Protein AF-A0AA88I500-F1 (afdb_monomer_lite)

pLDDT: mean 86.27, std 16.3, range [34.97, 98.38]

Radius of gyration: 19.53 Å; chains: 1; bounding box: 35×39×51 Å

Structure (mmCIF, N/CA/C/O backbone):
data_AF-A0AA88I500-F1
#
_entry.id   AF-A0AA88I500-F1
#
loop_
_atom_site.group_PDB
_atom_site.id
_atom_site.type_symbol
_atom_site.label_atom_id
_atom_site.label_alt_id
_atom_site.label_comp_id
_atom_site.label_asym_id
_atom_site.label_entity_id
_atom_site.label_seq_id
_atom_site.pdbx_PDB_ins_code
_atom_site.Cartn_x
_atom_site.Cartn_y
_atom_site.Cartn_z
_atom_site.occupancy
_atom_site.B_iso_or_equiv
_atom_site.auth_seq_id
_atom_site.auth_comp_id
_atom_site.auth_asym_id
_atom_site.auth_atom_id
_atom_site.pdbx_PDB_model_num
ATOM 1 N N . MET A 1 1 ? 19.801 26.026 -28.082 1.00 36.06 1 MET A N 1
ATOM 2 C CA . MET A 1 1 ? 18.566 26.029 -27.271 1.00 36.06 1 MET A CA 1
ATOM 3 C C . MET A 1 1 ? 18.075 24.588 -27.275 1.00 36.06 1 MET A C 1
ATOM 5 O O . MET A 1 1 ? 17.784 24.090 -28.353 1.00 36.06 1 MET A O 1
ATOM 9 N N . ASN A 1 2 ? 18.227 23.860 -26.164 1.00 34.97 2 ASN A N 1
ATOM 10 C CA . ASN A 1 2 ? 18.162 22.393 -26.150 1.00 34.97 2 ASN A CA 1
ATOM 11 C C . ASN A 1 2 ? 16.725 21.914 -25.886 1.00 34.97 2 ASN A C 1
ATOM 13 O O . ASN A 1 2 ? 16.138 22.292 -24.880 1.00 34.97 2 ASN A O 1
ATOM 17 N N . ALA A 1 3 ? 16.169 21.104 -26.787 1.00 40.06 3 ALA A N 1
ATOM 18 C CA . ALA A 1 3 ? 14.770 20.669 -26.795 1.00 40.06 3 ALA A CA 1
ATOM 19 C C . ALA A 1 3 ? 14.523 19.393 -25.959 1.00 40.06 3 ALA A C 1
ATOM 21 O O . ALA A 1 3 ? 13.784 18.509 -26.381 1.00 40.06 3 ALA A O 1
ATOM 22 N N . TYR A 1 4 ? 15.147 19.286 -24.779 1.00 43.88 4 TYR A N 1
ATOM 23 C CA . TYR A 1 4 ? 14.970 18.145 -23.861 1.00 43.88 4 TYR A CA 1
ATOM 24 C C . TYR A 1 4 ? 14.335 18.532 -22.518 1.00 43.88 4 TYR A C 1
ATOM 26 O O . TYR A 1 4 ? 14.474 17.813 -21.536 1.00 43.88 4 TYR A O 1
ATOM 34 N N . GLU A 1 5 ? 13.600 19.641 -22.469 1.00 41.84 5 GLU A N 1
ATOM 35 C CA . GLU A 1 5 ? 12.657 19.925 -21.380 1.00 41.84 5 GLU A CA 1
ATOM 36 C C . GLU A 1 5 ? 11.236 19.559 -21.830 1.00 41.84 5 GLU A C 1
ATOM 38 O O . GLU A 1 5 ? 10.327 20.383 -21.848 1.00 41.84 5 GLU A O 1
ATOM 43 N N . LEU A 1 6 ? 11.031 18.304 -22.240 1.00 44.47 6 LEU A N 1
ATOM 44 C CA . LEU A 1 6 ? 9.682 17.750 -22.257 1.00 44.47 6 LEU A CA 1
ATOM 45 C C . LEU A 1 6 ? 9.357 17.404 -20.810 1.00 44.47 6 LEU A C 1
ATOM 47 O O . LEU A 1 6 ? 9.851 16.417 -20.268 1.00 44.47 6 LEU A O 1
ATOM 51 N N . SER A 1 7 ? 8.567 18.278 -20.188 1.00 48.03 7 SER A N 1
ATOM 52 C CA . SER A 1 7 ? 7.913 18.086 -18.901 1.00 48.03 7 SER A CA 1
ATOM 53 C C . SER A 1 7 ? 7.205 16.734 -18.891 1.00 48.03 7 SER A C 1
ATOM 55 O O . SER A 1 7 ? 6.057 16.611 -19.325 1.00 48.03 7 SER A O 1
ATOM 57 N N . THR A 1 8 ? 7.904 15.699 -18.439 1.00 48.00 8 THR A N 1
ATOM 58 C CA . THR A 1 8 ? 7.305 14.402 -18.155 1.00 48.00 8 THR A CA 1
ATOM 59 C C . THR A 1 8 ? 6.214 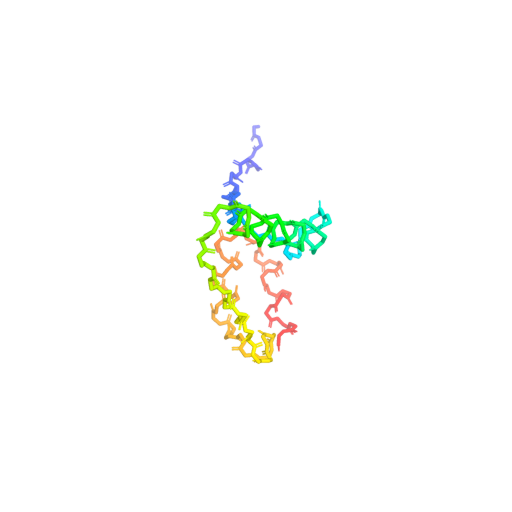14.675 -17.125 1.00 48.00 8 THR A C 1
ATOM 61 O O . THR A 1 8 ? 6.525 15.309 -16.110 1.00 48.00 8 THR A O 1
ATOM 64 N N . PRO A 1 9 ? 4.945 14.295 -17.351 1.00 47.34 9 PRO A N 1
ATOM 65 C CA . PRO A 1 9 ? 3.945 14.431 -16.308 1.00 47.34 9 PRO A CA 1
ATOM 66 C C . PRO A 1 9 ? 4.441 13.619 -15.110 1.00 47.34 9 PRO A C 1
ATOM 68 O O . PRO A 1 9 ? 4.485 12.391 -15.142 1.00 47.34 9 PRO A O 1
ATOM 71 N N . GLN A 1 10 ? 4.889 14.315 -14.065 1.00 55.66 10 GLN A N 1
ATOM 72 C CA . GLN A 1 10 ? 5.202 13.704 -12.785 1.00 55.66 10 GLN A CA 1
ATOM 73 C C . GLN A 1 10 ? 3.870 13.256 -12.209 1.00 55.66 10 GLN A C 1
ATOM 75 O O . GLN A 1 10 ? 3.162 14.028 -11.568 1.00 55.66 10 GLN A O 1
ATOM 80 N N . ILE A 1 11 ? 3.486 12.019 -12.517 1.00 64.75 11 ILE A N 1
ATOM 81 C CA . ILE A 1 11 ? 2.309 11.416 -11.915 1.00 64.75 11 ILE A CA 1
ATOM 82 C C . ILE A 1 11 ? 2.580 11.344 -10.425 1.00 64.75 11 ILE A C 1
ATOM 84 O O . ILE A 1 11 ? 3.473 10.631 -9.957 1.00 64.75 11 ILE A O 1
ATOM 88 N N . GLU A 1 12 ? 1.793 12.108 -9.684 1.00 75.38 12 GLU A N 1
ATOM 89 C CA . GLU A 1 12 ? 1.838 12.072 -8.244 1.00 75.38 12 GLU A CA 1
ATOM 90 C C . GLU A 1 12 ? 1.153 10.783 -7.791 1.00 75.38 12 GLU A C 1
ATOM 92 O O . GLU A 1 12 ? -0.045 10.567 -7.995 1.00 75.38 12 GLU A O 1
ATOM 97 N N . LEU A 1 13 ? 1.934 9.881 -7.196 1.00 83.12 13 LEU A N 1
ATOM 98 C CA . LEU A 1 13 ? 1.365 8.748 -6.481 1.00 83.12 13 LEU A CA 1
ATOM 99 C C . LEU A 1 13 ? 0.390 9.282 -5.433 1.00 83.12 13 LEU A C 1
ATOM 101 O O . LEU A 1 13 ? 0.677 10.270 -4.758 1.00 83.12 13 LEU A O 1
ATOM 105 N N . ILE A 1 14 ? -0.733 8.586 -5.246 1.00 87.94 14 ILE A N 1
ATOM 106 C CA . ILE A 1 14 ? -1.705 8.952 -4.212 1.00 87.94 14 ILE A CA 1
ATOM 107 C C . ILE A 1 14 ? -0.962 9.144 -2.886 1.00 87.94 14 ILE A C 1
ATOM 109 O O . ILE A 1 14 ? -0.192 8.278 -2.466 1.00 87.94 14 ILE A O 1
ATOM 113 N N . ALA A 1 15 ? -1.233 10.251 -2.191 1.00 88.19 15 ALA A N 1
ATOM 114 C CA . ALA A 1 15 ? -0.522 10.643 -0.972 1.00 88.19 15 ALA A CA 1
ATOM 115 C C . ALA A 1 15 ? -0.575 9.596 0.159 1.00 88.19 15 ALA A C 1
ATOM 117 O O . ALA A 1 15 ? 0.207 9.671 1.110 1.00 88.19 15 ALA A O 1
ATOM 118 N N . ALA A 1 16 ? -1.478 8.615 0.073 1.00 89.81 16 ALA A N 1
ATOM 119 C CA . ALA A 1 16 ? -1.621 7.482 0.985 1.00 89.81 16 ALA A CA 1
ATOM 120 C C . ALA A 1 16 ? -0.790 6.240 0.595 1.00 89.81 16 ALA A C 1
ATOM 122 O O . ALA A 1 16 ? -0.627 5.361 1.438 1.00 89.81 16 ALA A O 1
ATOM 123 N N . GLN A 1 17 ? -0.214 6.168 -0.613 1.00 92.38 17 GLN A N 1
ATOM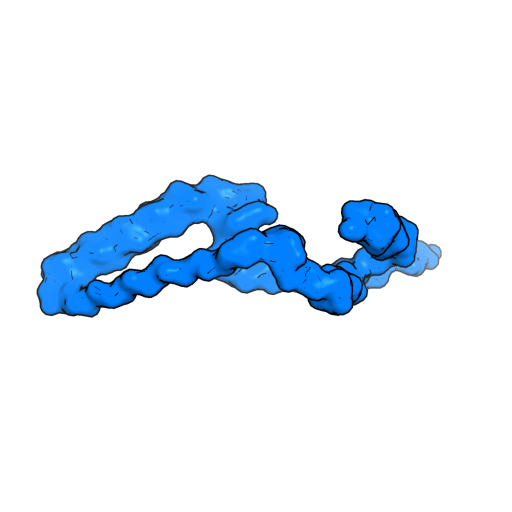 124 C CA . GLN A 1 17 ? 0.640 5.054 -1.035 1.00 92.38 17 GLN A CA 1
ATOM 125 C C . GLN A 1 17 ? 1.868 4.959 -0.126 1.00 92.38 17 GLN A C 1
ATOM 127 O O . GLN A 1 17 ? 2.554 5.948 0.159 1.00 92.38 17 GLN A O 1
ATOM 132 N N . ARG A 1 18 ? 2.118 3.759 0.385 1.00 93.50 18 ARG A N 1
ATOM 133 C CA . ARG A 1 18 ? 3.225 3.473 1.307 1.00 93.50 18 ARG A CA 1
ATOM 134 C C . ARG A 1 18 ? 4.044 2.255 0.890 1.00 93.50 18 ARG A C 1
ATOM 136 O O . ARG A 1 18 ? 5.150 2.099 1.398 1.00 93.50 18 ARG A O 1
ATOM 143 N N . GLY A 1 19 ? 3.549 1.438 -0.041 1.00 92.31 19 GLY A N 1
ATOM 144 C CA . GLY A 1 19 ? 4.340 0.395 -0.695 1.00 92.31 19 GLY A CA 1
ATOM 145 C C . GLY A 1 19 ? 5.207 0.972 -1.814 1.00 92.31 19 GLY A C 1
ATOM 146 O O . GLY A 1 19 ? 4.833 1.970 -2.425 1.00 92.31 19 GLY A O 1
ATOM 147 N N . PHE A 1 20 ? 6.358 0.341 -2.070 1.00 91.88 20 PHE A N 1
ATOM 148 C CA . PHE A 1 20 ? 7.257 0.652 -3.196 1.00 91.88 20 PHE A CA 1
ATOM 149 C C . PHE A 1 20 ? 7.703 2.126 -3.299 1.00 91.88 20 PHE A C 1
ATOM 151 O O . PHE A 1 20 ? 8.032 2.617 -4.372 1.00 91.88 20 PHE A O 1
ATOM 158 N N . VAL A 1 21 ? 7.744 2.838 -2.169 1.00 91.25 21 VAL A N 1
ATOM 159 C CA . VAL A 1 21 ? 8.221 4.225 -2.058 1.00 91.25 21 VAL A CA 1
ATOM 160 C C . VAL A 1 21 ? 9.385 4.307 -1.071 1.00 91.25 21 VAL A C 1
ATOM 162 O O . VAL A 1 21 ? 9.461 3.526 -0.124 1.00 91.25 21 VAL A O 1
ATOM 165 N N . ARG A 1 22 ? 10.296 5.272 -1.254 1.00 92.62 22 ARG A N 1
ATOM 166 C CA . ARG A 1 22 ? 11.492 5.456 -0.407 1.00 92.62 22 ARG A CA 1
ATOM 167 C C . ARG A 1 22 ? 11.143 6.061 0.963 1.00 92.62 22 ARG A C 1
ATOM 169 O O . ARG A 1 22 ? 11.407 7.233 1.222 1.00 92.62 22 ARG A O 1
ATOM 176 N N . ARG A 1 23 ? 10.500 5.272 1.825 1.00 91.38 23 ARG A N 1
ATOM 177 C CA . ARG A 1 23 ? 10.124 5.605 3.213 1.00 91.38 23 ARG A CA 1
ATOM 178 C C . ARG A 1 23 ? 9.784 4.332 3.996 1.00 91.38 23 ARG A C 1
ATOM 180 O O . ARG A 1 23 ? 9.490 3.313 3.369 1.00 91.38 23 ARG A O 1
ATOM 187 N N . PRO A 1 24 ? 9.756 4.361 5.340 1.00 93.44 24 PRO A N 1
ATOM 188 C CA . PRO A 1 24 ? 9.348 3.214 6.155 1.00 93.44 24 PRO A CA 1
ATOM 189 C C . PRO A 1 24 ? 7.817 3.021 6.141 1.00 93.44 24 PRO A C 1
ATOM 191 O O . PRO A 1 24 ? 7.147 3.071 7.172 1.00 93.44 24 PRO A O 1
ATOM 194 N N . GLY A 1 25 ? 7.239 2.806 4.957 1.00 94.12 25 GLY A N 1
ATOM 195 C CA . GLY A 1 25 ? 5.795 2.876 4.740 1.00 94.12 25 GLY A CA 1
ATOM 196 C C . GLY A 1 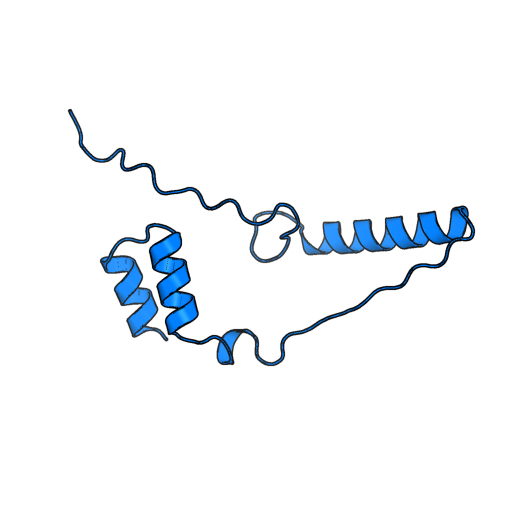25 ? 4.973 1.846 5.522 1.00 94.12 25 GLY A C 1
ATOM 197 O O . GLY A 1 25 ? 3.889 2.171 6.001 1.00 94.12 25 GLY A O 1
ATOM 198 N N . CYS A 1 26 ? 5.503 0.634 5.717 1.00 93.94 26 CYS A N 1
ATOM 199 C CA . CYS A 1 26 ? 4.863 -0.386 6.553 1.00 93.94 26 CYS A CA 1
ATOM 200 C C . CYS A 1 26 ? 4.751 0.079 8.013 1.00 93.94 26 CYS A C 1
ATOM 202 O O . CYS A 1 26 ? 3.661 0.083 8.583 1.00 93.94 26 CYS A O 1
ATOM 204 N N . PHE A 1 27 ? 5.859 0.557 8.589 1.00 96.31 27 PHE A N 1
ATOM 205 C CA . PHE A 1 27 ? 5.883 1.084 9.952 1.00 96.31 27 PHE A CA 1
ATOM 206 C C . PHE A 1 27 ? 4.919 2.264 10.117 1.00 96.31 27 PHE A C 1
ATOM 208 O O . PHE A 1 27 ? 4.143 2.296 11.071 1.00 96.31 27 PHE A O 1
ATOM 215 N N . GLU A 1 28 ? 4.904 3.200 9.164 1.00 95.69 28 GLU A N 1
ATOM 216 C CA . GLU A 1 28 ? 3.956 4.318 9.175 1.00 95.69 28 GLU A CA 1
ATOM 217 C C . GLU A 1 28 ? 2.495 3.845 9.173 1.00 95.69 28 GLU A C 1
ATOM 219 O O . GLU A 1 28 ? 1.690 4.348 9.958 1.00 95.69 28 GLU A O 1
ATOM 224 N N . ASN A 1 29 ? 2.140 2.878 8.321 1.00 94.62 29 ASN A N 1
ATOM 225 C CA . ASN A 1 29 ? 0.778 2.346 8.254 1.00 94.62 29 ASN A CA 1
ATOM 226 C C . ASN A 1 29 ? 0.371 1.639 9.550 1.00 94.62 29 ASN A C 1
ATOM 228 O O . ASN A 1 29 ? -0.726 1.886 10.054 1.00 94.62 29 ASN A O 1
ATOM 232 N N . VAL A 1 30 ? 1.258 0.827 10.132 1.00 95.62 30 VAL A N 1
ATOM 233 C CA . VAL A 1 30 ? 1.014 0.171 11.427 1.00 95.62 30 VAL A CA 1
ATOM 234 C C . VAL A 1 30 ? 0.800 1.211 12.527 1.00 95.62 30 VAL A C 1
ATOM 236 O O . VAL A 1 30 ? -0.171 1.121 13.282 1.00 95.62 30 VAL A O 1
ATOM 239 N N . CYS A 1 31 ? 1.655 2.234 12.595 1.00 97.38 31 CYS A N 1
ATOM 240 C CA . CYS A 1 31 ? 1.522 3.322 13.562 1.00 97.38 31 CYS A CA 1
ATOM 241 C C . CYS A 1 31 ? 0.198 4.081 13.403 1.00 97.38 31 CYS A C 1
ATOM 243 O O . CYS A 1 31 ? -0.468 4.349 14.404 1.00 97.38 31 CYS A O 1
ATOM 245 N N . LYS A 1 32 ? -0.223 4.377 12.167 1.00 95.56 32 LYS A N 1
ATOM 246 C CA . LYS A 1 32 ? -1.508 5.040 11.886 1.00 95.56 32 LYS A CA 1
ATOM 247 C C . LYS A 1 32 ? -2.699 4.202 12.334 1.00 95.56 32 LYS A C 1
ATOM 249 O O . LYS A 1 32 ? -3.547 4.709 13.062 1.00 95.56 32 LYS A O 1
ATOM 254 N N . VAL A 1 33 ? -2.757 2.927 11.946 1.00 95.75 33 VAL A N 1
ATOM 255 C CA . VAL A 1 33 ? -3.857 2.032 12.343 1.00 95.75 33 VAL A CA 1
ATOM 256 C C . VAL A 1 33 ? -3.908 1.895 13.865 1.00 95.75 33 VAL A C 1
ATOM 258 O O . VAL A 1 33 ? -4.974 2.028 14.465 1.00 95.75 33 VAL A O 1
ATOM 261 N N . ARG A 1 34 ? -2.752 1.728 14.517 1.00 97.56 34 ARG A N 1
ATOM 262 C CA . ARG A 1 34 ? -2.656 1.682 15.981 1.00 97.56 34 ARG A CA 1
ATOM 263 C C . ARG A 1 34 ? -3.159 2.972 16.637 1.00 97.56 34 ARG A C 1
ATOM 265 O O . ARG A 1 34 ? -3.855 2.893 17.648 1.00 97.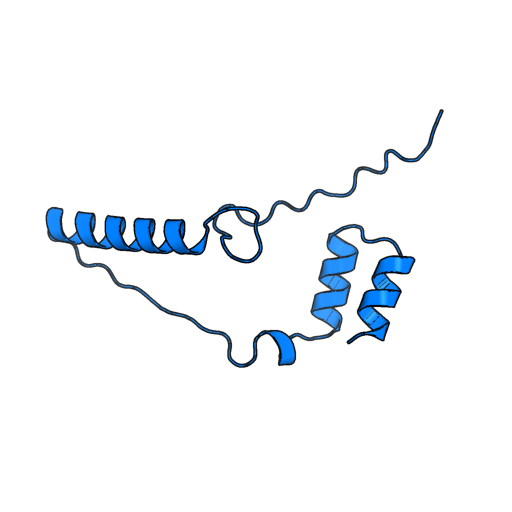56 34 ARG A O 1
ATOM 272 N N . ALA A 1 35 ? -2.827 4.138 16.084 1.00 97.88 35 ALA A N 1
ATOM 273 C CA . ALA A 1 35 ? -3.310 5.423 16.584 1.00 97.88 35 ALA A CA 1
ATOM 274 C C . ALA A 1 35 ? -4.833 5.566 16.429 1.00 97.88 35 ALA A C 1
ATOM 276 O O . ALA A 1 35 ? -5.498 5.956 17.383 1.00 97.88 35 ALA A O 1
ATOM 277 N N . LEU A 1 36 ? -5.395 5.176 15.280 1.00 97.44 36 LEU A N 1
ATOM 278 C CA . LEU A 1 36 ? -6.844 5.195 15.041 1.00 97.44 36 LEU A CA 1
ATOM 279 C C . LEU A 1 36 ? -7.601 4.297 16.027 1.00 97.44 36 LEU A C 1
ATOM 281 O O . LEU A 1 36 ? -8.594 4.723 16.612 1.00 97.44 36 LEU A O 1
ATOM 285 N N . ILE A 1 37 ? -7.101 3.081 16.264 1.00 97.19 37 ILE A N 1
ATOM 286 C CA . ILE A 1 37 ? -7.675 2.160 17.257 1.00 97.19 37 ILE A CA 1
ATOM 287 C C . ILE A 1 37 ? -7.598 2.766 18.662 1.00 97.19 37 ILE A C 1
ATOM 289 O O . ILE A 1 37 ? -8.554 2.662 19.429 1.00 97.19 37 ILE A O 1
ATOM 293 N N . LYS A 1 38 ? -6.471 3.398 19.015 1.00 98.12 38 LYS A N 1
ATOM 294 C CA . LYS A 1 38 ? -6.302 4.051 20.317 1.00 98.12 38 LYS A CA 1
ATOM 295 C C . LYS A 1 38 ? -7.338 5.164 20.518 1.00 98.12 38 LYS A C 1
ATOM 297 O O . LYS A 1 38 ? -8.040 5.131 21.521 1.00 98.12 38 LYS A O 1
ATOM 302 N N . VAL A 1 39 ? -7.476 6.073 19.552 1.00 98.38 39 VAL A N 1
ATOM 303 C CA . VAL A 1 39 ? -8.441 7.186 19.613 1.00 98.38 39 VAL A CA 1
ATOM 304 C C . VAL A 1 39 ? -9.876 6.667 19.701 1.00 98.38 39 VAL A C 1
ATOM 306 O O . VAL A 1 39 ? -10.638 7.122 20.545 1.00 98.38 39 VAL A O 1
ATOM 309 N N . ALA A 1 40 ? -10.240 5.659 18.903 1.00 97.94 40 ALA A N 1
ATOM 310 C CA . ALA A 1 40 ? -11.577 5.067 18.962 1.00 97.94 40 ALA A CA 1
ATOM 311 C C . ALA A 1 40 ? -11.908 4.511 20.361 1.00 97.94 40 ALA A C 1
ATOM 313 O O . ALA A 1 40 ? -13.017 4.707 20.856 1.00 97.94 40 ALA A O 1
ATOM 314 N N . ARG A 1 41 ? -10.933 3.875 21.028 1.00 97.12 41 ARG A N 1
ATOM 315 C CA . ARG A 1 41 ? -11.086 3.391 22.411 1.00 97.12 41 ARG A CA 1
ATOM 316 C C . ARG A 1 41 ? -11.220 4.533 23.416 1.00 97.12 41 ARG A C 1
ATOM 318 O O . ARG A 1 41 ? -12.047 4.432 24.312 1.00 97.12 41 ARG A O 1
ATOM 325 N N . GLU A 1 42 ? -10.416 5.585 23.279 1.00 98.31 42 GLU A N 1
ATOM 326 C CA . GLU A 1 42 ? -10.449 6.752 24.173 1.00 98.31 42 GLU A CA 1
ATOM 327 C C . GLU A 1 42 ? -11.764 7.540 24.043 1.00 98.31 42 GLU A C 1
ATOM 329 O O . GLU A 1 42 ? -12.289 8.027 25.040 1.00 98.31 42 GLU A O 1
ATOM 334 N N . GLU A 1 43 ? -12.338 7.605 22.840 1.00 98.25 43 GLU A N 1
ATOM 335 C CA . GLU A 1 43 ? -13.588 8.322 22.557 1.00 98.25 43 GLU A CA 1
ATOM 336 C C . GLU A 1 43 ? -14.859 7.461 22.713 1.00 98.25 43 GLU A C 1
ATOM 338 O O . GLU A 1 43 ? -15.955 7.945 22.437 1.00 98.25 43 GLU A O 1
ATOM 343 N N . ASN A 1 44 ? -14.751 6.190 23.127 1.00 97.19 44 ASN A N 1
ATOM 344 C CA . ASN A 1 44 ? -15.866 5.224 23.137 1.00 97.19 44 ASN A CA 1
ATOM 345 C C . ASN A 1 44 ? -16.599 5.117 21.783 1.00 97.19 44 ASN A C 1
ATOM 347 O O . ASN A 1 44 ? -17.824 4.991 21.714 1.00 97.19 44 ASN A O 1
ATOM 351 N N . ARG A 1 45 ? -15.843 5.155 20.683 1.00 97.81 45 ARG A N 1
ATOM 352 C CA . ARG A 1 45 ? -16.362 5.024 19.318 1.00 97.81 45 ARG A CA 1
ATOM 353 C C . ARG A 1 45 ? -16.035 3.654 18.745 1.00 97.81 45 ARG A C 1
ATOM 355 O O . ARG A 1 45 ? -14.997 3.062 19.025 1.00 97.81 45 ARG A O 1
ATOM 362 N N . SER A 1 46 ? -16.920 3.164 17.884 1.00 96.31 46 SER A N 1
ATOM 363 C CA . SER A 1 46 ? -16.661 1.954 17.104 1.00 96.31 46 SER A CA 1
ATOM 364 C C . SER A 1 46 ? -15.804 2.274 15.881 1.00 96.31 46 SER A C 1
ATOM 366 O O . SER A 1 46 ? -16.005 3.298 15.227 1.00 96.31 46 SER A O 1
ATOM 368 N N . ILE A 1 47 ? -14.877 1.377 15.549 1.00 96.69 47 ILE A N 1
ATOM 369 C CA . ILE A 1 47 ? -14.079 1.426 14.322 1.00 96.69 47 ILE A CA 1
ATOM 370 C C . ILE A 1 47 ? -14.165 0.074 13.615 1.00 96.69 47 ILE A C 1
ATOM 372 O O . ILE A 1 47 ? -14.080 -0.973 14.253 1.00 96.69 47 ILE A O 1
ATOM 376 N N . ALA A 1 48 ? -14.327 0.104 12.295 1.00 95.69 48 ALA A N 1
ATOM 377 C CA . ALA A 1 48 ? -14.239 -1.073 11.441 1.00 95.69 48 ALA A CA 1
ATOM 378 C C . ALA A 1 48 ? -12.971 -0.975 10.588 1.00 95.69 48 ALA A C 1
ATOM 380 O O . ALA A 1 48 ? -12.658 0.090 10.054 1.00 95.69 48 ALA A O 1
ATOM 381 N N . VAL A 1 49 ? -12.245 -2.085 10.460 1.00 92.31 49 VAL A N 1
ATOM 382 C CA . VAL A 1 49 ? -11.040 -2.179 9.630 1.00 92.31 49 VAL A CA 1
ATOM 383 C C . VAL A 1 49 ? -11.257 -3.280 8.602 1.00 92.31 49 VAL A C 1
ATOM 385 O O . VAL A 1 49 ? -11.450 -4.437 8.966 1.00 92.31 49 VAL A O 1
ATOM 388 N N . GLY A 1 50 ? -11.228 -2.913 7.322 1.00 94.62 50 GLY A N 1
ATOM 389 C CA . GLY A 1 50 ? -11.234 -3.860 6.212 1.00 94.62 50 GLY A CA 1
ATOM 390 C C . GLY A 1 50 ? -9.810 -4.128 5.738 1.00 94.62 50 GLY A C 1
ATOM 391 O O . GLY A 1 50 ? -9.119 -3.197 5.326 1.00 94.62 50 GLY A O 1
ATOM 392 N N . ALA A 1 51 ? -9.378 -5.387 5.789 1.00 93.31 51 ALA A N 1
ATOM 393 C CA . ALA A 1 51 ? -8.150 -5.837 5.144 1.00 93.31 51 ALA A CA 1
ATOM 394 C C . ALA A 1 51 ? -8.512 -6.441 3.783 1.00 93.31 51 ALA A C 1
ATOM 396 O O . ALA A 1 51 ? -9.201 -7.457 3.721 1.00 93.31 51 ALA A O 1
ATOM 397 N N . ILE A 1 52 ? -8.087 -5.783 2.705 1.00 95.00 52 ILE A N 1
ATOM 398 C CA . ILE A 1 52 ? -8.319 -6.221 1.326 1.00 95.00 52 ILE A CA 1
ATOM 399 C C . ILE A 1 52 ? -6.970 -6.638 0.752 1.00 95.00 52 ILE A C 1
ATOM 401 O O . ILE A 1 52 ? -6.005 -5.881 0.851 1.00 95.00 52 ILE A O 1
ATOM 405 N N . ASP A 1 53 ? -6.925 -7.821 0.151 1.00 94.25 53 ASP A N 1
ATOM 406 C C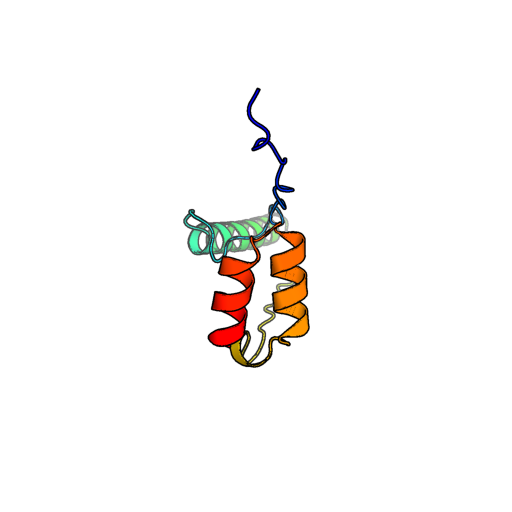A . ASP A 1 53 ? -5.744 -8.359 -0.516 1.00 94.25 53 ASP A CA 1
ATOM 407 C C . ASP A 1 53 ? -6.096 -8.813 -1.937 1.00 94.25 53 ASP A C 1
ATOM 409 O O . ASP A 1 53 ? -7.214 -9.270 -2.196 1.00 94.25 53 ASP A O 1
ATOM 413 N N . LEU A 1 54 ? -5.147 -8.657 -2.861 1.00 93.56 54 LEU A N 1
ATOM 414 C CA . LEU A 1 54 ? -5.285 -9.103 -4.245 1.00 93.56 54 LEU A CA 1
ATOM 415 C C . LEU A 1 54 ? -4.492 -10.396 -4.431 1.00 93.56 54 LEU A C 1
ATOM 417 O O . LEU A 1 54 ? -3.260 -10.385 -4.489 1.00 93.56 54 LEU A O 1
ATOM 421 N N . ALA A 1 55 ? -5.207 -11.512 -4.575 1.00 94.94 55 ALA A N 1
ATOM 422 C CA . ALA A 1 55 ? -4.587 -12.802 -4.838 1.00 94.94 55 ALA A CA 1
ATOM 423 C C . ALA A 1 55 ? -3.773 -12.748 -6.139 1.00 94.94 55 ALA A C 1
ATOM 425 O O . ALA A 1 55 ? -4.295 -12.365 -7.186 1.00 94.94 55 ALA A O 1
ATOM 426 N N . LYS A 1 56 ? -2.500 -13.162 -6.072 1.00 93.50 56 LYS A N 1
ATOM 427 C CA . LYS A 1 56 ? -1.576 -13.161 -7.218 1.00 93.50 56 LYS A CA 1
ATOM 428 C C . LYS A 1 56 ? -1.510 -11.796 -7.920 1.00 93.50 56 LYS A C 1
ATOM 430 O O . LYS A 1 56 ? -1.660 -11.696 -9.136 1.00 93.50 56 LYS A O 1
ATOM 435 N N . ALA A 1 57 ? -1.316 -10.728 -7.146 1.00 91.25 57 ALA A N 1
ATOM 436 C CA . ALA A 1 57 ? -1.357 -9.351 -7.643 1.00 91.25 57 ALA A CA 1
ATOM 437 C C . ALA A 1 57 ? -0.443 -9.078 -8.852 1.00 91.25 57 ALA A C 1
ATOM 439 O O . ALA A 1 57 ? -0.791 -8.245 -9.673 1.00 91.25 57 ALA A O 1
ATOM 440 N N . PHE A 1 58 ? 0.696 -9.765 -8.983 1.00 90.31 58 PHE A N 1
ATOM 441 C CA . PHE A 1 58 ? 1.580 -9.603 -10.143 1.00 90.31 58 PHE A CA 1
ATOM 442 C C . PHE A 1 58 ? 1.173 -10.487 -11.327 1.00 90.31 58 PHE A C 1
ATOM 444 O O . PHE A 1 58 ? 1.186 -10.012 -12.454 1.00 90.31 58 PHE A O 1
ATOM 451 N N . ASP A 1 59 ? 0.726 -11.723 -11.079 1.00 92.31 59 ASP A N 1
ATOM 452 C CA . ASP A 1 59 ? 0.310 -12.639 -12.154 1.00 92.31 59 ASP A CA 1
ATOM 453 C C . ASP A 1 59 ? -1.042 -12.247 -12.779 1.00 92.31 59 ASP A C 1
ATOM 455 O O . ASP A 1 59 ? -1.364 -12.649 -13.892 1.00 92.31 59 ASP A O 1
ATOM 459 N N . SER A 1 60 ? -1.878 -11.511 -12.040 1.00 92.75 60 SER A N 1
ATOM 460 C CA . SER A 1 60 ? -3.244 -11.152 -12.452 1.00 92.75 60 SER A CA 1
ATOM 461 C C . SER A 1 60 ? -3.347 -9.810 -13.180 1.00 92.75 60 SER A C 1
ATOM 463 O O . SER A 1 60 ? -4.429 -9.443 -13.651 1.00 92.75 60 SER A O 1
ATOM 465 N N . VAL A 1 61 ? -2.248 -9.060 -13.284 1.00 91.25 61 VAL A N 1
ATOM 466 C CA . VAL A 1 61 ? -2.239 -7.772 -13.978 1.00 91.25 61 VAL A CA 1
ATOM 467 C C . VAL A 1 61 ? -2.295 -7.997 -15.486 1.00 91.25 61 VAL A C 1
ATOM 469 O O . VAL A 1 61 ? -1.491 -8.718 -16.065 1.00 91.25 61 VAL A O 1
ATOM 472 N N . GLN A 1 62 ? -3.248 -7.339 -16.146 1.00 91.75 62 GLN A N 1
ATOM 473 C CA . GLN A 1 62 ? -3.334 -7.353 -17.605 1.00 91.75 62 GLN A CA 1
ATOM 474 C C . G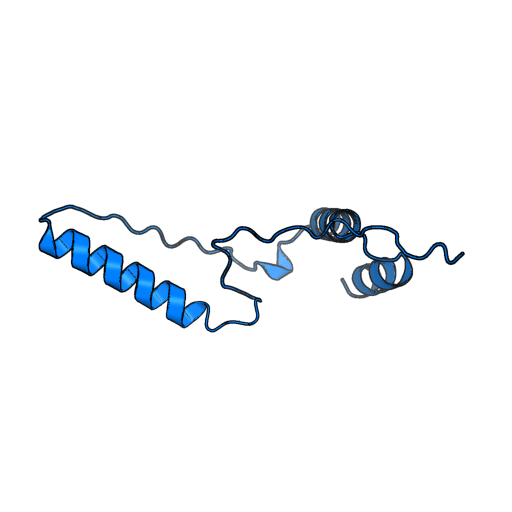LN A 1 62 ? -2.196 -6.526 -18.212 1.00 91.75 62 GLN A C 1
ATOM 476 O O . GLN A 1 62 ? -1.985 -5.380 -17.807 1.00 91.75 62 GLN A O 1
ATOM 481 N N . GLN A 1 63 ? -1.544 -7.047 -19.253 1.00 90.00 63 GLN A N 1
ATOM 482 C CA . GLN A 1 63 ? -0.490 -6.345 -20.001 1.00 90.00 63 GLN A CA 1
ATOM 483 C C . GLN A 1 63 ? -0.939 -4.952 -20.478 1.00 90.00 63 GLN A C 1
ATOM 485 O O . GLN A 1 63 ? -0.210 -3.973 -20.334 1.00 90.00 63 GLN A O 1
ATOM 490 N N . SER A 1 64 ? -2.192 -4.822 -20.928 1.00 92.25 64 SER A N 1
ATOM 491 C CA . SER A 1 64 ? -2.795 -3.541 -21.328 1.00 92.25 64 SER A CA 1
ATOM 492 C C . SER A 1 64 ? -2.814 -2.499 -20.200 1.00 92.25 64 SER A C 1
ATOM 494 O O . SER A 1 64 ? -2.696 -1.298 -20.450 1.00 92.25 64 SER A O 1
ATOM 496 N N . SER A 1 65 ? -2.929 -2.934 -18.940 1.00 91.88 65 SER A N 1
ATOM 497 C CA . SER A 1 65 ? -2.873 -2.043 -17.778 1.00 91.88 65 SER A CA 1
ATOM 498 C C . SER A 1 65 ? -1.457 -1.535 -17.523 1.00 91.88 65 SER A C 1
ATOM 500 O O . SER A 1 65 ? -1.301 -0.363 -17.177 1.00 91.88 65 SER A O 1
ATOM 502 N N . VAL A 1 66 ? -0.443 -2.375 -17.746 1.00 90.88 66 VAL A N 1
ATOM 503 C CA . VAL A 1 66 ? 0.974 -1.993 -17.647 1.00 90.88 66 VAL A CA 1
ATOM 504 C C . VAL A 1 66 ? 1.343 -1.029 -18.768 1.00 90.88 66 VAL A C 1
ATOM 506 O O . VAL A 1 66 ? 1.846 0.052 -18.483 1.00 90.88 66 VAL A O 1
ATOM 509 N N . GLN A 1 67 ? 1.002 -1.348 -20.020 1.00 91.56 67 GLN A N 1
ATOM 510 C CA . GLN A 1 67 ? 1.234 -0.466 -21.172 1.00 91.56 67 GLN A CA 1
ATOM 511 C C . GLN A 1 67 ? 0.577 0.906 -20.968 1.00 91.56 67 GLN A C 1
ATOM 513 O O . GLN A 1 67 ? 1.202 1.945 -21.182 1.00 91.56 67 GLN A O 1
ATOM 518 N N . ARG A 1 68 ? -0.674 0.933 -20.482 1.00 90.44 68 ARG A N 1
ATOM 519 C CA . ARG A 1 68 ? -1.361 2.185 -20.134 1.00 90.44 68 ARG A CA 1
ATOM 520 C C . ARG A 1 68 ? -0.611 2.964 -19.056 1.00 90.44 68 ARG A C 1
ATOM 522 O O . ARG A 1 68 ? -0.500 4.179 -19.181 1.00 90.44 68 ARG A O 1
ATOM 529 N N . ALA A 1 69 ? -0.105 2.296 -18.019 1.00 88.88 69 ALA A N 1
ATOM 530 C CA . ALA A 1 69 ? 0.684 2.951 -16.981 1.00 88.88 69 ALA A CA 1
ATOM 531 C C . ALA A 1 69 ? 1.993 3.524 -17.550 1.00 88.88 69 ALA A C 1
ATOM 533 O O . ALA A 1 69 ? 2.257 4.704 -17.347 1.00 88.88 69 ALA A O 1
ATOM 534 N N . LEU A 1 70 ? 2.765 2.747 -18.315 1.00 88.81 70 LEU A N 1
ATOM 535 C CA . LEU A 1 70 ? 4.026 3.191 -18.929 1.00 88.81 70 LEU A CA 1
ATOM 536 C C . LEU A 1 70 ? 3.837 4.424 -19.820 1.00 88.81 70 LEU A C 1
ATOM 538 O O . LEU A 1 70 ? 4.591 5.392 -19.688 1.00 88.81 70 LEU A O 1
ATOM 542 N N . ASN A 1 71 ? 2.798 4.407 -20.661 1.00 88.50 71 ASN A N 1
ATOM 543 C CA . ASN A 1 71 ? 2.409 5.548 -21.490 1.00 88.50 71 ASN A CA 1
ATOM 544 C C . ASN A 1 71 ? 2.030 6.758 -20.634 1.00 88.50 71 ASN A C 1
ATOM 546 O O . ASN A 1 71 ? 2.444 7.880 -20.917 1.00 88.50 71 ASN A O 1
ATOM 550 N N . HIS A 1 72 ? 1.273 6.535 -19.559 1.00 85.50 72 HIS A N 1
ATOM 551 C CA . HIS A 1 72 ? 0.884 7.602 -18.648 1.00 85.50 72 HIS A CA 1
ATOM 552 C C . HIS A 1 72 ? 2.111 8.245 -17.971 1.00 85.50 72 HIS A C 1
ATOM 554 O O . HIS A 1 72 ? 2.168 9.469 -17.879 1.00 85.50 72 HIS A O 1
ATOM 560 N N . PHE A 1 73 ? 3.116 7.453 -17.573 1.00 83.62 73 PHE A N 1
ATOM 561 C CA . PHE A 1 73 ? 4.374 7.926 -16.971 1.00 83.62 73 PHE A CA 1
ATOM 562 C C . PHE A 1 73 ? 5.343 8.599 -17.959 1.00 83.62 73 PHE A C 1
ATOM 564 O O . PHE A 1 73 ? 6.404 9.055 -17.536 1.00 83.62 73 PHE A O 1
ATOM 571 N N . GLY A 1 74 ? 5.005 8.690 -19.251 1.00 85.94 74 GLY A N 1
ATOM 572 C CA . GLY A 1 74 ? 5.888 9.283 -20.259 1.00 85.94 74 GLY A CA 1
ATOM 573 C C . GLY A 1 74 ? 7.176 8.481 -20.460 1.00 85.94 74 GLY A C 1
ATOM 574 O O . GLY A 1 74 ? 8.243 9.056 -20.668 1.00 85.94 74 GLY A O 1
ATOM 575 N N . THR A 1 75 ? 7.084 7.155 -20.338 1.00 87.56 75 THR A N 1
ATOM 576 C CA . THR A 1 75 ? 8.219 6.242 -20.518 1.00 87.56 75 THR A CA 1
ATOM 577 C C . THR A 1 75 ? 8.714 6.305 -21.965 1.00 87.56 75 THR A C 1
ATOM 579 O O . THR A 1 75 ? 7.905 6.362 -22.884 1.00 87.56 75 THR A O 1
ATOM 582 N N . SER A 1 76 ? 10.033 6.291 -22.183 1.00 91.06 76 SER A N 1
ATOM 583 C CA . SER A 1 76 ? 10.592 6.251 -23.540 1.00 91.06 76 SER A CA 1
ATOM 584 C C . SER A 1 76 ? 10.307 4.916 -24.230 1.00 91.06 76 SER A C 1
ATOM 586 O O . SER A 1 76 ? 10.275 3.877 -23.570 1.00 91.06 76 SER A O 1
ATOM 588 N N . ASP A 1 77 ? 10.199 4.927 -25.561 1.00 90.94 77 ASP A N 1
ATOM 589 C CA . ASP A 1 77 ? 9.903 3.728 -26.366 1.00 90.94 77 ASP A CA 1
ATOM 590 C C . ASP A 1 77 ? 10.865 2.567 -26.072 1.00 90.94 77 ASP A C 1
ATOM 592 O O . ASP A 1 77 ? 10.457 1.420 -25.930 1.00 90.94 77 ASP A O 1
ATOM 596 N N . HIS A 1 78 ? 12.153 2.862 -25.881 1.00 91.94 78 HIS A N 1
ATOM 597 C CA . HIS A 1 78 ? 13.148 1.848 -25.531 1.00 91.94 78 HIS A CA 1
ATOM 598 C C . HIS A 1 78 ? 12.834 1.140 -24.201 1.00 91.94 78 HIS A C 1
ATOM 600 O O . HIS A 1 78 ? 12.915 -0.082 -24.111 1.00 91.94 78 HIS A O 1
ATOM 606 N N . LEU A 1 79 ? 12.480 1.895 -23.154 1.00 89.56 79 LEU A N 1
ATOM 607 C CA . LEU A 1 79 ? 12.119 1.309 -21.860 1.00 89.56 79 LEU A CA 1
ATOM 608 C C . LEU A 1 79 ? 10.758 0.613 -21.918 1.00 89.56 79 LEU A C 1
ATOM 610 O O . LEU A 1 79 ? 10.578 -0.406 -21.256 1.00 89.56 79 LEU A O 1
ATOM 614 N N . PHE A 1 80 ? 9.827 1.139 -22.715 1.00 91.31 80 PHE A N 1
ATOM 615 C CA . PHE A 1 80 ? 8.541 0.501 -22.961 1.00 91.31 80 PHE A CA 1
ATOM 616 C C . PHE A 1 80 ? 8.734 -0.908 -23.534 1.00 91.31 80 PHE A C 1
ATOM 618 O O . PHE A 1 80 ? 8.217 -1.865 -22.961 1.00 91.31 80 PHE A O 1
ATOM 625 N N . HIS A 1 81 ? 9.539 -1.044 -24.592 1.00 91.62 81 HIS A N 1
ATOM 626 C CA . HIS A 1 81 ? 9.789 -2.337 -25.234 1.00 91.62 81 HIS A CA 1
ATOM 627 C C . HIS A 1 81 ? 10.536 -3.319 -24.329 1.00 91.62 81 HIS A C 1
ATOM 629 O O . HIS A 1 81 ? 10.175 -4.485 -24.287 1.00 91.62 81 HIS A O 1
ATOM 635 N N . ILE A 1 82 ? 11.494 -2.857 -23.515 1.00 93.31 82 ILE A N 1
ATOM 636 C CA . ILE A 1 82 ? 12.137 -3.727 -22.513 1.00 93.31 82 ILE A CA 1
ATOM 637 C C . ILE A 1 82 ? 11.103 -4.313 -21.544 1.00 93.31 82 ILE A C 1
ATOM 639 O O . ILE A 1 82 ? 11.156 -5.498 -21.229 1.00 93.31 82 ILE A O 1
ATOM 643 N N . VAL A 1 83 ? 10.175 -3.497 -21.037 1.00 90.25 83 VAL A N 1
ATOM 644 C CA . VAL A 1 83 ? 9.149 -3.990 -20.104 1.00 90.25 83 VAL A CA 1
ATOM 645 C C . VAL A 1 83 ? 8.168 -4.928 -20.807 1.00 90.25 83 VAL A C 1
ATOM 647 O O . VAL A 1 83 ? 7.714 -5.889 -20.193 1.00 90.25 83 VAL A O 1
ATOM 650 N N . GLU A 1 84 ? 7.852 -4.663 -22.074 1.00 87.88 84 GLU A N 1
ATOM 651 C CA . GLU A 1 84 ? 6.976 -5.504 -22.890 1.00 87.88 84 GLU A CA 1
ATOM 652 C C . GLU A 1 84 ? 7.592 -6.876 -23.200 1.00 87.88 84 GLU A C 1
ATOM 654 O O . GLU A 1 84 ? 6.895 -7.878 -23.085 1.00 87.88 84 GLU A O 1
ATOM 659 N N . ASP A 1 85 ? 8.890 -6.932 -23.507 1.00 89.06 85 ASP A N 1
ATOM 660 C CA . ASP A 1 85 ? 9.614 -8.168 -23.841 1.00 89.06 85 ASP A CA 1
ATOM 661 C C . ASP A 1 85 ? 9.877 -9.078 -22.624 1.00 89.06 85 ASP A C 1
ATOM 663 O O . ASP A 1 85 ? 10.204 -10.258 -22.776 1.00 89.06 85 ASP A O 1
ATOM 667 N N . HIS A 1 86 ? 9.783 -8.531 -21.409 1.00 83.25 86 HIS A N 1
ATOM 668 C CA . HIS A 1 86 ? 10.044 -9.241 -20.151 1.00 83.25 86 HIS A CA 1
ATOM 669 C C . HIS A 1 86 ? 8.782 -9.639 -19.374 1.00 83.25 86 HIS A C 1
ATOM 671 O O . HIS A 1 86 ? 8.901 -10.163 -18.261 1.00 83.25 86 HIS A O 1
ATOM 677 N N . TYR A 1 87 ? 7.603 -9.382 -19.938 1.00 68.88 87 TYR A N 1
ATOM 678 C CA . TYR A 1 87 ? 6.316 -9.847 -19.419 1.00 68.88 87 TYR A CA 1
ATOM 679 C C . TYR A 1 87 ? 5.943 -11.209 -20.013 1.00 68.88 87 TYR A C 1
ATOM 681 O O . TYR A 1 87 ? 5.395 -12.038 -19.253 1.00 68.88 87 TYR A O 1
#

Organism: Artemia franciscana (NCBI:txid6661)

Sequence (87 aa):
MNAYELSTPQIELIAAQRGFVRRPGCFENVCKVRALIKVAREENRSIAVGAIDLAKAFDSVQQSSVQRALNHFGTSDHLFHIVEDHY

Secondary structure (DSSP, 8-state):
--------------TT--SSSSS-HHHHHHHHHHHHHHHHHHTT----------TTTTTT--HHHHHHHHHHTT--HHHHHHHHHT-

Foldseek 3Di:
DDPPPPPQPPPDDDPLDQPPDPDPSVVVVVVVVVVVVVVCVVVVHDDDDDDDDDVPVPVPDDPVNVLVVCVSRVHDPVVSVVVVVVD